Protein AF-A0A1C3MW77-F1 (afdb_monomer_lite)

Secondary structure (DSSP, 8-state):
-PPPHHHHHHH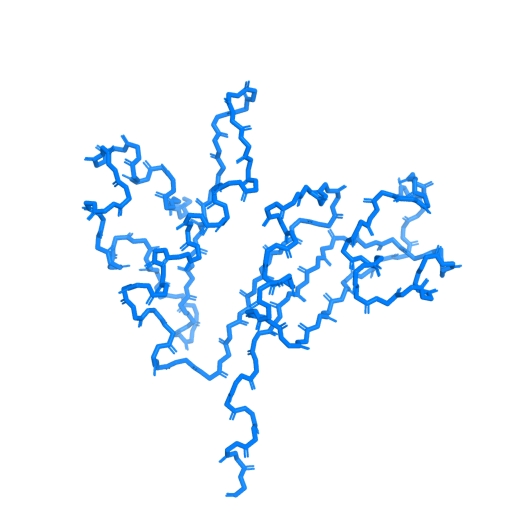HSSSTT--HHHH-EE-GGG-EE-----PPTTTS-HHHHHHHHHHHHHHTTTTTT-S-EEEEEESS---TTTTHHHHTTS-SEEEEEEE--TT----TTT-HHHHHH-GGGGGS--EEEEEEEEE-TTGGG--

Radius of gyration: 16.39 Å; chains: 1; bounding box: 39×47×39 Å

pLDDT: mean 70.06, std 17.91, range [33.53, 91.69]

InterPro domains:
  IPR000392 NifH/frxC family [PF00142] (2-106)
  IPR000392 NifH/frxC family [PS51026] (1-143)
  IPR000392 NifH/frxC family [PTHR42864] (2-105)
  IPR027417 P-loop containing nucleoside triphosphate hydrolase [G3DSA:3.40.50.300] (1-126)
  IPR027417 P-loop containing nucleoside triphosphate hydrolase [SSF52540] (2-107)
  IPR030655 NifH/chlL conserved site [PS00692] (72-85)
  IPR030655 NifH/chlL conserved site [PS00746] (35-47)

Structure (mmCIF, N/CA/C/O backbone):
data_AF-A0A1C3MW77-F1
#
_entry.id   AF-A0A1C3MW77-F1
#
loop_
_atom_site.group_PDB
_atom_site.id
_atom_site.type_symbol
_atom_site.label_atom_id
_atom_site.label_alt_id
_atom_site.label_comp_id
_atom_site.label_asym_id
_atom_site.label_entity_id
_atom_site.label_seq_id
_atom_site.pdbx_PDB_ins_code
_atom_site.Cartn_x
_atom_site.Cartn_y
_atom_site.Cartn_z
_atom_site.occupancy
_atom_site.B_iso_or_equiv
_atom_site.auth_seq_id
_atom_site.auth_comp_id
_atom_site.auth_asym_id
_atom_site.auth_atom_id
_atom_site.pdbx_PDB_model_num
ATOM 1 N N . ALA A 1 1 ? -10.673 10.914 -6.268 1.00 62.19 1 ALA A N 1
ATOM 2 C CA . ALA A 1 1 ? -9.475 10.102 -5.987 1.00 62.19 1 ALA A CA 1
ATOM 3 C C . ALA A 1 1 ? -9.823 9.187 -4.822 1.00 62.19 1 ALA A C 1
ATOM 5 O O . ALA A 1 1 ? -10.768 9.518 -4.117 1.00 62.19 1 ALA A O 1
ATOM 6 N N . GLN A 1 2 ? -9.165 8.039 -4.680 1.00 75.81 2 GLN A N 1
ATOM 7 C CA . GLN A 1 2 ? -9.317 7.217 -3.479 1.00 75.81 2 GLN A CA 1
ATOM 8 C C . GLN A 1 2 ? -8.596 7.912 -2.318 1.00 75.81 2 GLN A C 1
ATOM 10 O O . GLN A 1 2 ? -7.498 8.435 -2.515 1.00 75.81 2 GLN A O 1
ATOM 15 N N . ASP A 1 3 ? -9.227 7.954 -1.148 1.00 87.00 3 ASP A N 1
ATOM 16 C CA . ASP A 1 3 ? -8.594 8.467 0.064 1.00 87.00 3 ASP A CA 1
ATOM 17 C C . ASP A 1 3 ? -7.546 7.468 0.561 1.00 87.00 3 ASP A C 1
ATOM 19 O O . ASP A 1 3 ? -7.702 6.254 0.417 1.00 87.00 3 ASP A O 1
ATOM 23 N N . THR A 1 4 ? -6.449 7.987 1.106 1.00 89.25 4 THR A N 1
ATOM 24 C CA . THR A 1 4 ? -5.303 7.163 1.510 1.00 89.25 4 THR A CA 1
ATOM 25 C C . THR A 1 4 ? -5.336 6.859 3.001 1.00 89.25 4 THR A C 1
ATOM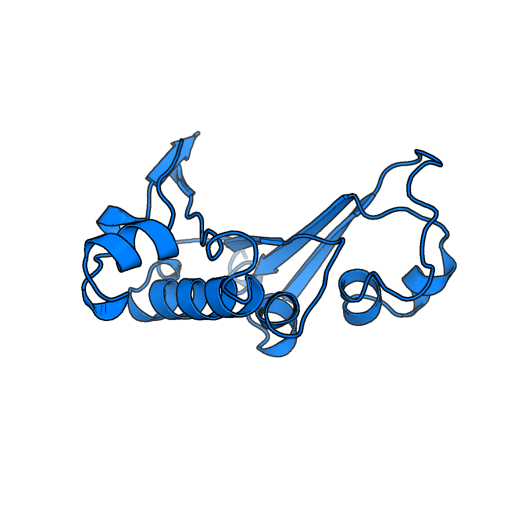 27 O O . THR A 1 4 ? -5.850 7.667 3.777 1.00 89.25 4 THR A O 1
ATOM 30 N N . VAL A 1 5 ? -4.736 5.742 3.416 1.00 88.62 5 VAL A N 1
ATOM 31 C CA . VAL A 1 5 ? -4.653 5.329 4.828 1.00 88.62 5 VAL A CA 1
ATOM 32 C C . VAL A 1 5 ? -4.077 6.451 5.691 1.00 88.62 5 VAL A C 1
ATOM 34 O O . VAL A 1 5 ? -4.665 6.822 6.700 1.00 88.62 5 VAL A O 1
ATOM 37 N N . LEU A 1 6 ? -2.960 7.054 5.275 1.00 88.44 6 LEU A N 1
ATOM 38 C CA . LEU A 1 6 ? -2.331 8.143 6.032 1.00 88.44 6 LEU A CA 1
ATOM 39 C C . LEU A 1 6 ? -3.167 9.422 6.062 1.00 88.44 6 LEU A C 1
ATOM 41 O O . LEU A 1 6 ? -3.101 10.159 7.043 1.00 88.44 6 LEU A O 1
ATOM 45 N N . HIS A 1 7 ? -3.927 9.704 5.002 1.00 88.25 7 HIS A N 1
ATOM 46 C CA . HIS A 1 7 ? -4.810 10.866 4.973 1.00 88.25 7 HIS A CA 1
ATOM 47 C C . HIS A 1 7 ? -5.971 10.690 5.952 1.00 88.25 7 HIS A C 1
ATOM 49 O O . HIS A 1 7 ? -6.177 11.544 6.809 1.00 88.25 7 HIS A O 1
ATOM 55 N N . LEU A 1 8 ? -6.653 9.547 5.885 1.00 88.56 8 LEU A N 1
ATOM 56 C CA . LEU A 1 8 ? -7.755 9.215 6.785 1.00 88.56 8 LEU A CA 1
ATOM 57 C C . LEU A 1 8 ? -7.278 9.133 8.239 1.00 88.56 8 LEU A C 1
ATOM 59 O O . LEU A 1 8 ? -7.937 9.654 9.132 1.00 88.56 8 LEU A O 1
ATOM 63 N N . ALA A 1 9 ? -6.085 8.587 8.482 1.00 87.38 9 ALA A N 1
ATOM 64 C CA . ALA A 1 9 ? -5.488 8.549 9.815 1.00 87.38 9 ALA A CA 1
ATOM 65 C C . ALA A 1 9 ? -5.176 9.950 10.359 1.00 87.38 9 ALA A C 1
ATOM 67 O O . ALA A 1 9 ? -5.280 10.187 11.560 1.00 87.38 9 ALA A O 1
ATOM 68 N N . ALA A 1 10 ? -4.790 10.893 9.496 1.00 86.50 10 ALA A N 1
ATOM 69 C CA . ALA A 1 10 ? -4.566 12.275 9.904 1.00 86.50 10 ALA A CA 1
ATOM 70 C C . ALA A 1 10 ? -5.878 12.992 10.271 1.00 86.50 10 ALA A C 1
ATOM 72 O O . ALA A 1 10 ? -5.868 13.846 11.157 1.00 86.50 10 ALA A O 1
ATOM 73 N N . GLU A 1 11 ? -6.994 12.642 9.625 1.00 86.62 11 GLU A N 1
ATOM 74 C CA . GLU A 1 11 ? -8.324 13.176 9.951 1.00 86.62 11 GLU A CA 1
ATOM 75 C C . GLU A 1 11 ? -8.923 12.537 11.212 1.00 86.62 11 GLU A C 1
ATOM 77 O O . GLU A 1 11 ? -9.494 13.246 12.043 1.00 86.62 11 GLU A O 1
ATOM 82 N N . ALA A 1 12 ? -8.762 11.221 11.379 1.00 83.12 12 ALA A N 1
ATOM 83 C CA . ALA A 1 12 ? -9.234 10.470 12.543 1.00 83.12 12 ALA A CA 1
ATOM 84 C C . ALA A 1 12 ? -8.375 10.712 13.799 1.00 83.12 12 ALA A C 1
ATOM 86 O O . ALA A 1 12 ? -8.874 10.648 14.920 1.00 83.12 12 ALA A O 1
ATOM 87 N N . GLY A 1 13 ? -7.096 11.053 13.616 1.00 84.00 13 GLY A N 1
ATOM 88 C CA . GLY A 1 13 ? -6.125 11.340 14.673 1.00 84.00 13 GLY A CA 1
ATOM 89 C C . GLY A 1 13 ? -5.055 10.258 14.824 1.00 84.00 13 GLY A C 1
ATOM 90 O O . GLY A 1 13 ? -3.907 10.579 15.148 1.00 84.00 13 GLY A O 1
ATOM 91 N N . SER A 1 14 ? -5.388 8.998 14.545 1.00 84.25 14 SER A N 1
ATOM 92 C CA . SER A 1 14 ? -4.431 7.896 14.478 1.00 84.25 14 SER A CA 1
ATOM 93 C C . SER A 1 14 ? -4.879 6.809 13.495 1.00 84.25 14 SER A C 1
ATOM 95 O O . SER A 1 14 ? -6.013 6.800 13.027 1.00 84.25 14 SER A O 1
ATOM 97 N N . VAL A 1 15 ? -3.965 5.889 13.169 1.00 83.25 15 VAL A N 1
ATOM 98 C CA . VAL A 1 15 ? -4.265 4.704 12.342 1.00 83.25 15 VAL A CA 1
ATOM 99 C C . VAL A 1 15 ? -5.046 3.650 13.137 1.00 83.25 15 VAL A C 1
ATOM 101 O O . VAL A 1 15 ? -5.766 2.860 12.544 1.00 83.25 15 VAL A O 1
ATOM 104 N N . GLU A 1 16 ? -4.933 3.653 14.469 1.00 82.81 16 GLU A N 1
ATOM 105 C CA . GLU A 1 16 ? -5.648 2.726 15.361 1.00 82.81 16 GLU A CA 1
ATOM 106 C C . GLU A 1 16 ? -7.148 3.053 15.457 1.00 82.81 16 GLU A C 1
ATOM 108 O O . GLU A 1 16 ? -7.936 2.203 15.855 1.00 82.81 16 GLU A O 1
ATOM 113 N N . ASP A 1 17 ? -7.536 4.277 15.085 1.00 87.56 17 ASP A N 1
AT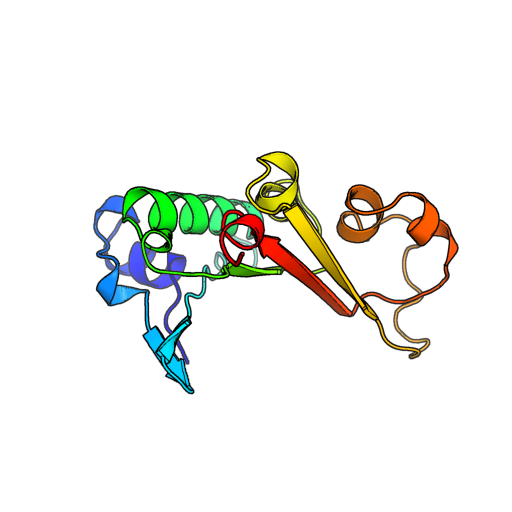OM 114 C CA . ASP A 1 17 ? -8.927 4.743 15.079 1.00 87.56 17 ASP A CA 1
ATOM 115 C C . ASP A 1 17 ? -9.639 4.495 13.734 1.00 87.56 17 ASP A C 1
ATOM 117 O O . ASP A 1 17 ? -10.790 4.903 13.568 1.00 87.56 17 ASP A O 1
ATOM 121 N N . LEU A 1 18 ? -8.956 3.886 12.757 1.00 89.19 18 LEU A N 1
ATOM 122 C CA . LEU A 1 18 ? -9.520 3.565 11.445 1.00 89.19 18 LEU A CA 1
ATOM 123 C C . LEU A 1 18 ? -10.096 2.153 11.415 1.00 89.19 18 LEU A C 1
ATOM 125 O O . LEU A 1 18 ? -9.506 1.224 11.961 1.00 89.19 18 LEU A O 1
ATOM 129 N N . GLU A 1 19 ? -11.181 1.976 10.668 1.00 89.19 19 GLU A N 1
ATOM 130 C CA . GLU A 1 19 ? -11.721 0.658 10.346 1.00 89.19 19 GLU A CA 1
ATOM 131 C C . GLU A 1 19 ? -11.319 0.249 8.922 1.00 89.19 19 GLU A C 1
ATOM 133 O O . GLU A 1 19 ? -11.096 1.082 8.034 1.00 89.19 19 GLU A O 1
ATOM 138 N N . LEU A 1 20 ? -11.247 -1.060 8.658 1.00 87.88 20 LEU A N 1
ATOM 139 C CA . LEU A 1 20 ? -10.858 -1.574 7.336 1.00 87.88 20 LEU A CA 1
ATOM 140 C C . LEU A 1 20 ? -11.769 -1.038 6.214 1.00 87.88 20 LEU A C 1
ATOM 142 O O . LEU A 1 20 ? -11.323 -0.773 5.098 1.00 87.88 20 LEU A O 1
ATOM 146 N N . GLU A 1 21 ? -13.046 -0.846 6.528 1.00 88.88 21 GLU A N 1
ATOM 147 C CA . GLU A 1 21 ? -14.101 -0.364 5.631 1.00 88.88 21 GLU A CA 1
ATOM 148 C C . GLU A 1 21 ? -13.864 1.079 5.144 1.00 88.88 21 GLU A C 1
ATOM 150 O O . GLU A 1 21 ? -14.296 1.459 4.045 1.00 88.88 21 GLU A O 1
ATOM 155 N N . ASP A 1 22 ? -13.139 1.878 5.930 1.00 88.75 22 ASP A N 1
ATOM 156 C CA . ASP A 1 22 ? -12.844 3.273 5.608 1.00 88.75 22 ASP A CA 1
ATOM 157 C C . ASP A 1 22 ? -11.839 3.361 4.458 1.00 88.75 22 ASP A C 1
ATOM 159 O O . ASP A 1 22 ? -12.028 4.127 3.501 1.00 88.75 22 ASP A O 1
ATOM 163 N N . VAL A 1 23 ? -10.812 2.508 4.505 1.00 90.25 23 VAL A N 1
ATOM 164 C CA . VAL A 1 23 ? -9.667 2.536 3.584 1.00 90.25 23 VAL A CA 1
ATOM 165 C C . VAL A 1 23 ? -9.831 1.597 2.390 1.00 90.25 23 VAL A C 1
ATOM 167 O O . VAL A 1 23 ? -9.326 1.883 1.300 1.00 90.25 23 VAL A O 1
ATOM 170 N N . LEU A 1 24 ? -10.540 0.481 2.571 1.00 90.69 24 LEU A N 1
ATOM 171 C CA . LEU A 1 24 ? -10.661 -0.569 1.570 1.00 90.69 24 LEU A CA 1
ATOM 172 C C . LEU A 1 24 ? -11.809 -0.268 0.616 1.00 90.69 24 LEU A C 1
ATOM 174 O O . LEU A 1 24 ? -12.970 -0.135 1.008 1.00 90.69 24 LEU A O 1
ATOM 178 N N . LYS A 1 25 ? -11.493 -0.182 -0.676 1.00 90.81 25 LYS A N 1
ATOM 179 C CA . LYS A 1 25 ? -12.488 0.006 -1.735 1.00 90.81 25 LYS A CA 1
ATOM 180 C C . LYS A 1 25 ? -12.540 -1.220 -2.627 1.00 90.81 25 LYS A C 1
ATOM 182 O O . LYS A 1 25 ? -11.516 -1.768 -3.016 1.00 90.81 25 LYS A O 1
ATOM 187 N N . ILE A 1 26 ? -13.753 -1.638 -2.973 1.00 90.75 26 ILE A N 1
ATOM 188 C CA . ILE A 1 26 ? -13.970 -2.742 -3.906 1.00 90.75 26 ILE A CA 1
ATOM 189 C C . ILE A 1 26 ? -14.099 -2.160 -5.313 1.00 90.75 26 ILE A C 1
ATOM 191 O O . ILE A 1 26 ? -15.039 -1.425 -5.618 1.00 90.75 26 ILE A O 1
ATOM 195 N N . GLY A 1 27 ? -13.127 -2.478 -6.157 1.00 89.44 27 GLY A N 1
ATOM 196 C CA . GLY A 1 27 ? -13.042 -2.059 -7.544 1.00 89.44 27 GLY A CA 1
ATOM 197 C C . GLY A 1 27 ? -13.612 -3.084 -8.525 1.00 89.44 27 GLY A C 1
ATOM 198 O O . GLY A 1 27 ? -14.545 -3.846 -8.251 1.00 89.44 27 GLY A O 1
ATOM 199 N N . TYR A 1 28 ? -13.045 -3.085 -9.730 1.00 88.31 28 TYR A N 1
ATOM 200 C CA . TYR A 1 28 ? -13.469 -3.963 -10.815 1.00 88.31 28 TYR A CA 1
ATOM 201 C C . TYR A 1 28 ? -13.375 -5.440 -10.416 1.00 88.31 28 TYR A C 1
ATOM 203 O O . TYR A 1 28 ? -12.390 -5.862 -9.824 1.00 88.31 28 TYR A O 1
ATOM 211 N N . LYS A 1 29 ? -14.396 -6.236 -10.766 1.00 89.81 29 LYS A N 1
ATOM 212 C CA . LYS A 1 29 ? -14.455 -7.684 -10.479 1.00 89.81 29 LYS A CA 1
ATOM 213 C C . LYS A 1 29 ? -14.246 -8.064 -9.004 1.00 89.81 29 LYS A C 1
ATOM 215 O O . LYS A 1 29 ? -13.885 -9.200 -8.726 1.00 89.81 29 LYS A O 1
ATOM 220 N N . GLY A 1 30 ? -14.510 -7.154 -8.068 1.00 85.81 30 GLY A N 1
ATOM 221 C CA . GLY A 1 30 ? -14.340 -7.446 -6.646 1.00 85.81 30 GLY A CA 1
ATOM 222 C C . GLY A 1 30 ? -12.905 -7.291 -6.139 1.00 85.81 30 GLY A C 1
ATOM 223 O O . GLY A 1 30 ? -12.631 -7.704 -5.019 1.00 85.81 30 GLY A O 1
ATOM 224 N N . ILE A 1 31 ? -11.995 -6.702 -6.927 1.00 88.00 31 ILE A N 1
ATOM 225 C CA . ILE A 1 31 ? -10.621 -6.428 -6.484 1.00 88.00 31 ILE A CA 1
ATOM 226 C C . ILE A 1 31 ? -10.663 -5.442 -5.317 1.00 88.00 31 ILE A C 1
ATOM 228 O O . ILE A 1 31 ? -11.267 -4.376 -5.428 1.00 88.00 31 ILE A O 1
ATOM 232 N N . LYS A 1 32 ? -10.018 -5.797 -4.208 1.00 90.19 32 LYS A N 1
ATOM 233 C CA . LYS A 1 32 ? -9.875 -4.931 -3.038 1.00 90.19 32 LYS A CA 1
ATOM 234 C C . LYS A 1 32 ? -8.664 -4.021 -3.247 1.00 90.19 32 LYS A C 1
ATOM 236 O O . LYS A 1 32 ? -7.556 -4.513 -3.430 1.00 90.19 32 LYS A O 1
ATOM 241 N N . CYS A 1 33 ? -8.885 -2.712 -3.250 1.00 91.44 33 CYS A N 1
ATOM 242 C CA . CYS A 1 33 ? -7.858 -1.695 -3.459 1.00 91.44 33 CYS A CA 1
ATOM 243 C C . CYS A 1 33 ? -7.681 -0.862 -2.189 1.00 91.44 33 CYS A C 1
ATOM 245 O O . CYS A 1 33 ? -8.663 -0.369 -1.623 1.00 91.44 33 CYS A O 1
ATOM 247 N N . VAL A 1 34 ? -6.431 -0.651 -1.785 1.00 91.69 34 VAL A N 1
ATOM 248 C CA . VAL A 1 34 ? -6.039 0.226 -0.676 1.00 91.69 34 VAL A CA 1
ATOM 249 C C . VAL A 1 34 ? -4.852 1.067 -1.128 1.00 91.69 34 VAL A C 1
ATOM 251 O O . VAL A 1 34 ? -3.958 0.562 -1.798 1.00 91.69 34 VAL A O 1
ATOM 254 N N . GLU A 1 35 ? -4.839 2.336 -0.731 1.00 91.25 35 GLU A N 1
ATOM 255 C CA . GLU A 1 35 ? -3.756 3.274 -1.018 1.00 91.25 35 GLU A CA 1
ATOM 256 C C . GLU A 1 35 ? -3.088 3.692 0.295 1.00 91.25 35 GLU A C 1
ATOM 258 O O . GLU A 1 35 ? -3.741 4.306 1.142 1.00 91.25 35 GLU A O 1
ATOM 263 N N . SER A 1 36 ? -1.793 3.406 0.490 1.00 88.62 36 SER A N 1
ATOM 264 C CA . SER A 1 36 ? -1.092 3.814 1.726 1.00 88.62 36 SER A CA 1
ATOM 265 C C . SER A 1 36 ? -1.059 5.336 1.874 1.00 88.62 36 SER A C 1
ATOM 267 O O . SER A 1 36 ? -1.191 5.885 2.970 1.00 88.62 36 SER A O 1
ATOM 269 N N . GLY A 1 37 ? -0.872 6.020 0.742 1.00 86.62 37 GLY A N 1
ATOM 270 C CA . GLY A 1 37 ? -0.532 7.432 0.688 1.00 86.62 37 GLY A CA 1
ATOM 271 C C . GLY A 1 37 ? 0.900 7.705 1.132 1.00 86.62 37 GLY A C 1
ATOM 272 O O . GLY A 1 37 ? 1.692 6.800 1.412 1.00 86.62 37 GLY A O 1
ATOM 273 N N . GLY A 1 38 ? 1.223 8.991 1.213 1.00 83.25 38 GLY A N 1
ATOM 274 C CA . GLY A 1 38 ? 2.499 9.485 1.706 1.00 83.25 38 GLY A CA 1
ATOM 275 C C . GLY A 1 38 ? 2.305 10.731 2.568 1.00 83.25 38 GLY A C 1
ATOM 276 O O . GLY A 1 38 ? 1.255 11.371 2.505 1.00 83.25 38 GLY A O 1
ATOM 277 N N . PRO A 1 39 ? 3.304 11.084 3.388 1.00 79.75 39 PRO A N 1
ATOM 278 C CA . PRO A 1 39 ? 3.280 12.329 4.142 1.00 79.75 39 PRO A CA 1
ATOM 279 C C . PRO A 1 39 ? 3.304 13.534 3.197 1.00 79.75 39 PRO A C 1
ATOM 281 O O . PRO A 1 39 ? 3.722 13.420 2.042 1.00 79.75 39 PRO A O 1
ATOM 284 N N . GLU A 1 40 ? 2.926 14.706 3.712 1.00 81.00 40 GLU A N 1
ATOM 285 C CA . GLU A 1 40 ? 3.065 15.948 2.954 1.00 81.00 40 GLU A CA 1
ATOM 286 C C . GLU A 1 40 ? 4.502 16.119 2.419 1.00 81.00 40 GLU A C 1
ATOM 288 O O . GLU A 1 40 ? 5.474 15.811 3.131 1.00 81.00 40 GLU A O 1
ATOM 293 N N . PRO A 1 41 ? 4.662 16.615 1.176 1.00 79.81 41 PRO A N 1
ATOM 294 C CA . PRO A 1 41 ? 5.972 16.818 0.576 1.00 79.81 41 PRO A CA 1
ATOM 295 C C . PRO A 1 41 ? 6.905 17.625 1.488 1.00 79.81 41 PRO A C 1
ATOM 297 O O . PRO A 1 41 ? 6.620 18.764 1.850 1.00 79.81 41 PRO A O 1
ATOM 300 N N . GLY A 1 42 ? 8.044 17.028 1.849 1.00 79.56 42 GLY A N 1
ATOM 301 C CA . GLY A 1 42 ? 9.060 17.655 2.701 1.00 79.56 42 GLY A CA 1
ATOM 302 C C . GLY A 1 42 ? 8.867 17.483 4.213 1.00 79.56 42 GLY A C 1
ATOM 303 O O . GLY A 1 42 ? 9.709 17.969 4.967 1.00 79.56 42 GLY A O 1
ATOM 304 N N . VAL A 1 43 ? 7.819 16.784 4.670 1.00 81.06 43 VAL A N 1
ATOM 305 C CA . VAL A 1 43 ? 7.495 16.646 6.106 1.00 81.06 43 VAL A CA 1
ATOM 306 C C . VAL A 1 43 ? 7.829 15.262 6.674 1.00 81.06 43 VAL A C 1
ATOM 308 O O . VAL A 1 43 ? 8.181 15.149 7.848 1.00 81.06 43 VAL A O 1
ATOM 311 N N . GLY A 1 44 ? 7.763 14.196 5.870 1.00 79.31 44 GLY A N 1
ATOM 312 C CA . GLY A 1 44 ? 7.928 12.828 6.374 1.00 79.31 44 GLY A CA 1
ATOM 313 C C . GLY A 1 44 ? 8.619 11.854 5.421 1.00 79.31 44 GLY A C 1
ATOM 314 O O . GLY A 1 44 ? 9.117 12.219 4.361 1.00 79.31 44 GLY A O 1
ATOM 315 N N . CYS A 1 45 ? 8.635 10.579 5.823 1.00 79.25 45 CYS A N 1
ATOM 316 C CA . CYS A 1 45 ? 9.171 9.470 5.036 1.00 79.25 45 CYS A CA 1
ATOM 317 C C . CYS A 1 45 ? 8.032 8.616 4.467 1.00 79.25 45 CYS A C 1
ATOM 319 O O . CYS A 1 45 ? 7.334 7.947 5.231 1.00 79.25 45 CYS A O 1
ATOM 321 N N . ALA A 1 46 ? 7.890 8.590 3.139 1.00 77.75 46 ALA A N 1
ATOM 322 C CA . ALA A 1 46 ? 6.901 7.755 2.451 1.00 77.75 46 ALA A CA 1
ATOM 323 C C . ALA A 1 46 ? 7.032 6.269 2.827 1.00 77.75 46 ALA A C 1
ATOM 325 O O . ALA A 1 46 ? 6.03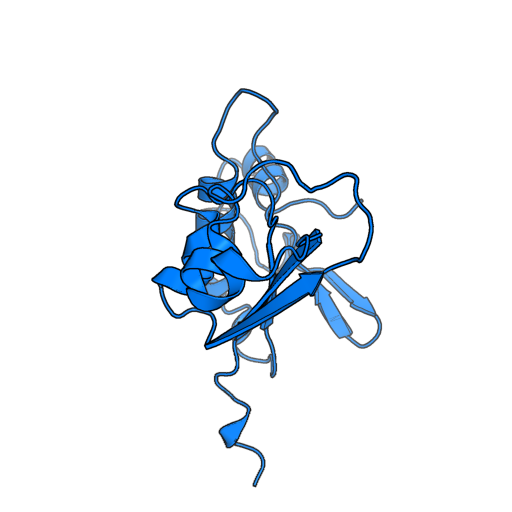6 5.616 3.118 1.00 77.75 46 ALA A O 1
ATOM 326 N N . GLY A 1 47 ? 8.265 5.770 2.970 1.00 76.38 47 GLY A N 1
ATOM 327 C CA . GLY A 1 47 ? 8.512 4.388 3.380 1.00 76.38 47 GLY A CA 1
ATOM 328 C C . GLY A 1 47 ? 7.963 4.036 4.768 1.00 76.38 47 GLY A C 1
ATOM 329 O O . GLY A 1 47 ? 7.564 2.899 4.983 1.00 76.38 47 GLY A O 1
ATOM 330 N N . ARG A 1 48 ? 7.888 4.987 5.713 1.00 80.62 48 ARG A N 1
ATOM 331 C CA . ARG A 1 48 ? 7.249 4.726 7.018 1.00 80.62 48 ARG A CA 1
ATOM 332 C C . ARG A 1 48 ? 5.733 4.595 6.873 1.00 80.62 48 ARG A C 1
ATOM 334 O O . ARG A 1 48 ? 5.136 3.780 7.559 1.00 80.62 48 ARG A O 1
ATOM 341 N N . GLY A 1 49 ? 5.147 5.362 5.958 1.00 83.88 49 GLY A N 1
ATOM 342 C CA . GLY A 1 49 ? 3.733 5.281 5.615 1.00 83.88 49 GLY A CA 1
ATOM 343 C C . GLY A 1 49 ? 3.326 3.924 5.042 1.00 83.88 49 GLY A C 1
ATOM 344 O O . GLY A 1 49 ? 2.304 3.372 5.446 1.00 83.88 49 GLY A O 1
ATOM 345 N N . VAL A 1 50 ? 4.171 3.356 4.176 1.00 84.69 50 VAL A N 1
ATOM 346 C CA . VAL A 1 50 ? 3.985 2.003 3.627 1.00 84.69 50 VAL A CA 1
ATOM 347 C C . VAL A 1 50 ? 3.985 0.956 4.741 1.00 84.69 50 VAL A C 1
ATOM 349 O O . VAL A 1 50 ? 3.029 0.197 4.845 1.00 84.69 50 VAL A O 1
ATOM 352 N N . ILE A 1 51 ? 4.995 0.963 5.623 1.00 85.50 51 ILE A N 1
ATOM 353 C CA . ILE A 1 51 ? 5.073 0.017 6.753 1.00 85.50 51 ILE A CA 1
ATOM 354 C C . ILE A 1 51 ? 3.818 0.105 7.625 1.00 85.50 51 ILE A C 1
ATOM 356 O O . ILE A 1 51 ? 3.197 -0.911 7.923 1.00 85.50 51 ILE A O 1
ATOM 360 N N . THR A 1 52 ? 3.436 1.321 8.026 1.00 86.88 52 THR A N 1
ATOM 361 C CA . THR A 1 52 ? 2.265 1.534 8.880 1.00 86.88 52 THR A CA 1
ATOM 362 C C . THR A 1 52 ? 0.986 1.015 8.224 1.00 86.88 52 THR A C 1
ATOM 364 O O . THR A 1 52 ? 0.179 0.381 8.893 1.00 86.88 52 THR A O 1
ATOM 367 N N . SER A 1 53 ? 0.816 1.245 6.921 1.00 88.75 53 SER A N 1
ATOM 368 C CA . SER A 1 53 ? -0.379 0.803 6.194 1.00 88.75 53 SER A CA 1
ATOM 369 C C . SER A 1 53 ? -0.438 -0.716 6.062 1.00 88.75 53 SER A C 1
ATOM 371 O O . SER A 1 53 ? -1.496 -1.299 6.260 1.00 88.75 53 SER A O 1
ATOM 373 N N . ILE A 1 54 ? 0.693 -1.370 5.779 1.00 87.69 54 ILE A N 1
ATOM 374 C CA . ILE A 1 54 ? 0.758 -2.835 5.683 1.00 87.69 54 ILE A CA 1
ATOM 375 C C . ILE A 1 54 ? 0.428 -3.474 7.035 1.00 87.69 54 ILE A C 1
ATOM 377 O O . ILE A 1 54 ? -0.370 -4.402 7.080 1.00 87.69 54 ILE A O 1
ATOM 381 N N . ASN A 1 55 ? 1.000 -2.968 8.131 1.00 86.94 55 ASN A N 1
ATOM 382 C CA . ASN A 1 55 ? 0.723 -3.510 9.463 1.00 86.94 55 ASN A CA 1
ATOM 383 C C . ASN A 1 55 ? -0.748 -3.325 9.857 1.00 86.94 55 ASN A C 1
ATOM 385 O O . ASN A 1 55 ? -1.362 -4.261 10.352 1.00 86.94 55 ASN A O 1
ATOM 389 N N . PHE A 1 56 ? -1.333 -2.160 9.566 1.00 90.12 56 PHE A N 1
ATOM 390 C CA . PHE A 1 56 ? -2.762 -1.923 9.775 1.00 90.12 56 PHE A CA 1
ATOM 391 C C . PHE A 1 56 ? -3.634 -2.930 9.011 1.00 90.12 56 PHE A C 1
ATOM 393 O O . PHE A 1 56 ? -4.581 -3.475 9.574 1.00 90.12 56 PHE A O 1
ATOM 400 N N . LEU A 1 57 ? -3.320 -3.195 7.739 1.00 89.81 57 LEU A N 1
ATOM 401 C CA . LEU A 1 57 ? -4.077 -4.144 6.920 1.00 89.81 57 LEU A CA 1
ATOM 402 C C . LEU A 1 57 ? -3.986 -5.576 7.457 1.00 89.81 57 LEU A C 1
ATOM 404 O O . LEU A 1 57 ? -4.990 -6.286 7.458 1.00 89.81 57 LEU A O 1
ATOM 408 N N . GLU A 1 58 ? -2.819 -5.985 7.952 1.00 86.38 58 GLU A N 1
ATOM 409 C CA . GLU A 1 58 ? -2.642 -7.295 8.592 1.00 86.38 58 GLU A CA 1
ATOM 410 C C . GLU A 1 58 ? -3.430 -7.422 9.886 1.00 86.38 58 GLU A C 1
ATOM 412 O O . GLU A 1 58 ? -4.161 -8.390 10.073 1.00 86.38 58 GLU A O 1
ATOM 417 N N . GLU A 1 59 ? -3.299 -6.440 10.775 1.00 87.88 59 GLU A N 1
ATOM 418 C CA . GLU A 1 59 ? -3.947 -6.460 12.087 1.00 87.88 59 GLU A CA 1
ATOM 419 C C . GLU A 1 59 ? -5.478 -6.453 11.975 1.00 87.88 59 GLU A C 1
ATOM 421 O O . GLU A 1 59 ? -6.158 -7.018 12.830 1.00 87.88 59 GLU 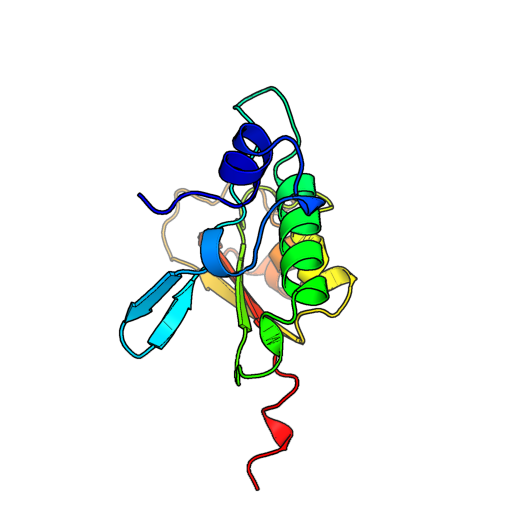A O 1
ATOM 426 N N . ASN A 1 60 ? -6.013 -5.882 10.892 1.00 87.94 60 ASN A N 1
ATOM 427 C CA . ASN A 1 60 ? -7.446 -5.827 10.602 1.00 87.94 60 ASN A CA 1
ATOM 428 C C . ASN A 1 60 ? -7.945 -6.952 9.673 1.00 87.94 60 ASN A C 1
ATOM 430 O O . ASN A 1 60 ? -9.087 -6.899 9.215 1.00 87.94 60 ASN A O 1
ATOM 434 N N . GLY A 1 61 ? -7.124 -7.968 9.379 1.00 87.19 61 GLY A N 1
ATOM 435 C CA . GLY A 1 61 ? -7.555 -9.160 8.634 1.00 87.19 61 GLY A CA 1
ATOM 436 C C . GLY A 1 61 ? -7.871 -8.908 7.156 1.00 87.19 61 GLY A C 1
ATOM 437 O O . GLY A 1 61 ? -8.689 -9.608 6.560 1.00 87.19 61 GLY A O 1
ATOM 438 N N . ALA A 1 62 ? -7.232 -7.915 6.528 1.00 87.12 62 ALA A N 1
ATOM 439 C CA . ALA A 1 62 ? -7.463 -7.590 5.118 1.00 87.12 62 ALA A CA 1
ATOM 440 C C . ALA A 1 62 ? -7.078 -8.729 4.152 1.00 87.12 62 ALA A C 1
ATOM 442 O O . ALA A 1 62 ? -7.512 -8.720 2.997 1.00 87.12 62 ALA A O 1
ATOM 443 N N . TYR A 1 63 ? -6.256 -9.678 4.614 1.00 85.06 63 TYR A N 1
ATOM 444 C CA . TYR A 1 63 ? -5.669 -10.748 3.807 1.00 85.06 63 TYR A CA 1
ATOM 445 C C . TYR A 1 63 ? -6.326 -12.128 4.003 1.00 85.06 63 TYR A C 1
ATOM 447 O O . TYR A 1 63 ? -5.919 -13.088 3.357 1.00 85.06 63 TYR A O 1
ATOM 455 N N . ASP A 1 64 ? -7.355 -12.255 4.845 1.00 84.12 64 ASP A N 1
ATOM 456 C CA . ASP A 1 64 ? -7.909 -13.569 5.220 1.00 84.12 64 ASP A CA 1
ATOM 457 C C . ASP A 1 64 ? -8.700 -14.275 4.097 1.00 84.12 64 ASP A C 1
ATOM 459 O O . ASP A 1 64 ? -8.852 -15.498 4.115 1.00 84.12 64 ASP A O 1
ATOM 463 N N . ASP A 1 65 ? -9.233 -13.534 3.122 1.00 84.00 65 ASP A N 1
ATOM 464 C CA . ASP A 1 65 ? -10.104 -14.049 2.052 1.00 84.00 65 ASP A CA 1
ATOM 465 C C . ASP A 1 65 ? -9.584 -13.748 0.636 1.00 84.00 65 ASP A C 1
ATOM 467 O O . ASP A 1 65 ? -10.361 -13.732 -0.325 1.00 84.00 65 ASP A O 1
ATOM 471 N N . VAL A 1 66 ? -8.284 -13.481 0.499 1.00 82.50 66 VAL A N 1
ATOM 472 C CA . VAL A 1 66 ? -7.660 -13.139 -0.784 1.00 82.50 66 VAL A CA 1
ATOM 473 C C . VAL A 1 66 ? -6.714 -14.240 -1.249 1.00 82.50 66 VAL A C 1
ATOM 475 O O . VAL A 1 66 ? -5.914 -14.775 -0.489 1.00 82.50 66 VAL A O 1
ATOM 478 N N . ASP A 1 67 ? -6.793 -14.570 -2.537 1.00 82.75 67 ASP A N 1
ATOM 479 C CA . ASP A 1 67 ? -5.890 -15.546 -3.158 1.00 82.75 67 ASP A CA 1
ATOM 480 C C . ASP A 1 67 ? -4.525 -14.932 -3.509 1.00 82.75 67 ASP A C 1
ATOM 482 O O . ASP A 1 67 ? -3.532 -15.646 -3.648 1.00 82.75 67 ASP A O 1
ATOM 486 N N . TYR A 1 68 ? -4.491 -13.611 -3.711 1.00 81.94 68 TYR A N 1
ATOM 487 C CA . TYR A 1 68 ? -3.325 -12.876 -4.186 1.00 81.94 68 TYR A CA 1
ATOM 488 C C . TYR A 1 68 ? -3.320 -11.449 -3.644 1.00 81.94 68 TYR A C 1
ATOM 490 O O . TYR A 1 68 ? -4.326 -10.738 -3.744 1.00 81.94 68 TYR A O 1
ATOM 498 N N . VAL A 1 69 ? -2.163 -11.014 -3.145 1.00 83.50 69 VAL A N 1
ATOM 499 C CA . VAL A 1 69 ? -1.915 -9.629 -2.734 1.00 83.50 69 VAL A CA 1
ATOM 500 C C . VAL A 1 69 ? -0.832 -9.045 -3.628 1.00 83.50 69 VAL A C 1
ATOM 502 O O . VAL A 1 69 ? 0.251 -9.613 -3.768 1.00 83.50 69 VAL A O 1
ATOM 505 N N . SER A 1 70 ? -1.137 -7.900 -4.237 1.00 83.44 70 SER A N 1
ATOM 506 C CA . SER A 1 70 ? -0.205 -7.157 -5.079 1.00 83.44 70 SER A CA 1
ATOM 507 C C . SER A 1 70 ? 0.153 -5.841 -4.415 1.00 83.44 70 SER A C 1
ATOM 509 O O . SER A 1 70 ? -0.726 -5.018 -4.166 1.00 83.44 70 SER A O 1
ATOM 511 N N . TYR A 1 71 ? 1.440 -5.615 -4.201 1.00 83.00 71 TYR A N 1
ATOM 512 C CA . TYR A 1 71 ? 1.988 -4.341 -3.770 1.00 83.00 71 TYR A CA 1
ATOM 513 C C . TYR A 1 71 ? 2.576 -3.627 -4.986 1.00 83.00 71 TYR A C 1
ATOM 515 O O . TYR A 1 71 ? 3.503 -4.133 -5.623 1.00 83.00 71 TYR A O 1
ATOM 523 N N . ASP A 1 72 ? 2.020 -2.465 -5.312 1.00 83.50 72 ASP A N 1
ATOM 524 C CA . ASP A 1 72 ? 2.567 -1.560 -6.319 1.00 83.50 72 ASP A CA 1
ATOM 525 C C . ASP A 1 72 ? 3.557 -0.610 -5.634 1.00 83.50 72 ASP A C 1
ATOM 527 O O . ASP A 1 72 ? 3.169 0.223 -4.809 1.00 83.50 72 ASP A O 1
ATOM 531 N N . VAL A 1 73 ? 4.855 -0.816 -5.866 1.00 74.00 73 VAL A N 1
ATOM 532 C CA . VAL A 1 73 ? 5.927 -0.129 -5.139 1.00 74.00 73 VAL A CA 1
ATOM 533 C C . VAL A 1 73 ? 6.796 0.668 -6.105 1.00 74.00 73 VAL A C 1
ATOM 535 O O . VAL A 1 73 ? 7.369 0.123 -7.050 1.00 74.00 73 VAL A O 1
ATOM 538 N N . LEU A 1 74 ? 6.976 1.953 -5.784 1.00 71.12 74 LEU A N 1
ATOM 539 C CA . LEU A 1 74 ? 7.857 2.871 -6.509 1.00 71.12 74 LEU A CA 1
ATOM 540 C C . LEU A 1 74 ? 9.280 2.304 -6.636 1.00 71.12 74 LEU A C 1
ATOM 542 O O . LEU A 1 74 ? 9.966 2.064 -5.636 1.00 71.12 74 LEU A O 1
ATOM 546 N N . GLY A 1 75 ? 9.739 2.140 -7.878 1.00 63.75 75 GLY A N 1
ATOM 547 C CA . GLY A 1 75 ? 11.069 1.613 -8.203 1.00 63.75 75 GLY A CA 1
ATOM 548 C C . GLY A 1 75 ? 12.208 2.634 -8.092 1.00 63.75 75 GLY A C 1
ATOM 549 O O . GLY A 1 75 ? 13.366 2.237 -7.934 1.00 63.75 75 GLY A O 1
ATOM 550 N N . ASP A 1 76 ? 11.891 3.931 -8.141 1.00 64.00 76 ASP A N 1
ATOM 551 C CA . ASP A 1 76 ? 12.867 5.027 -8.259 1.00 64.00 76 ASP A CA 1
ATOM 552 C C . ASP A 1 76 ? 13.632 5.324 -6.966 1.00 64.00 76 ASP A C 1
ATOM 554 O O . ASP A 1 76 ? 14.820 5.638 -6.988 1.00 64.00 76 ASP A O 1
ATOM 558 N N . VAL A 1 77 ? 12.956 5.247 -5.817 1.00 57.19 77 VAL A N 1
ATOM 559 C CA . VAL A 1 77 ? 13.529 5.613 -4.515 1.00 57.19 77 VAL A CA 1
ATOM 560 C C . VAL A 1 77 ? 13.222 4.521 -3.510 1.00 57.19 77 VAL A C 1
ATOM 562 O O . VAL A 1 77 ? 12.188 4.519 -2.847 1.00 57.19 77 VAL A O 1
ATOM 565 N N . VAL A 1 78 ? 14.161 3.596 -3.343 1.00 57.28 78 VAL A N 1
ATOM 566 C CA . VAL A 1 78 ? 13.968 2.446 -2.456 1.00 57.28 78 VAL A CA 1
ATOM 567 C C . VAL A 1 78 ? 14.649 2.710 -1.115 1.00 57.28 78 VAL A C 1
ATOM 569 O O . VAL A 1 78 ? 15.757 2.254 -0.831 1.00 57.28 78 VAL A O 1
ATOM 572 N N . CYS A 1 79 ? 13.992 3.496 -0.262 1.00 66.75 79 CYS A N 1
ATOM 573 C CA . CYS A 1 79 ? 14.402 3.618 1.136 1.00 66.75 79 CYS A CA 1
ATOM 574 C C . CYS A 1 79 ? 14.005 2.355 1.928 1.00 66.75 79 CYS A C 1
ATOM 576 O O . CYS A 1 79 ? 13.233 1.519 1.458 1.00 66.75 79 CYS A O 1
ATOM 578 N N . GLY A 1 80 ? 14.510 2.204 3.158 1.00 64.56 80 GLY A N 1
ATOM 579 C CA . GLY A 1 80 ? 14.314 0.985 3.956 1.00 64.56 80 GLY A CA 1
ATOM 580 C C . GLY A 1 80 ? 12.854 0.553 4.167 1.00 64.56 80 GLY A C 1
ATOM 581 O O . GLY A 1 80 ? 12.633 -0.629 4.408 1.00 64.56 80 GLY A O 1
ATOM 582 N N . GLY A 1 81 ? 11.887 1.473 4.048 1.00 66.06 81 GLY A N 1
ATOM 583 C CA . GLY A 1 81 ? 10.460 1.161 4.153 1.00 66.06 81 GLY A CA 1
ATOM 584 C C . GLY A 1 81 ? 9.826 0.599 2.880 1.00 66.06 81 GLY A C 1
ATOM 585 O O . GLY A 1 81 ? 8.956 -0.252 2.980 1.00 66.06 81 GLY A O 1
ATOM 586 N N . PHE A 1 82 ? 10.305 0.973 1.691 1.00 62.12 82 PHE A N 1
ATOM 587 C CA . PHE A 1 82 ? 9.818 0.388 0.431 1.00 62.12 82 PHE A CA 1
ATOM 588 C C . PHE A 1 82 ? 10.332 -1.037 0.211 1.00 62.12 82 PHE A C 1
ATOM 590 O O . PHE A 1 82 ? 9.683 -1.844 -0.440 1.00 62.12 82 PHE A O 1
ATOM 597 N N . ALA A 1 83 ? 11.477 -1.372 0.809 1.00 66.12 83 ALA A N 1
ATOM 598 C CA . ALA A 1 83 ? 11.990 -2.736 0.827 1.00 66.12 83 ALA A CA 1
ATOM 599 C C . ALA A 1 83 ? 11.311 -3.624 1.885 1.00 66.12 83 ALA A C 1
ATOM 601 O O . ALA A 1 83 ? 11.667 -4.794 1.985 1.00 66.12 83 ALA A O 1
ATOM 602 N N . MET A 1 84 ? 10.389 -3.104 2.704 1.00 73.44 84 MET A N 1
ATOM 603 C CA . MET A 1 84 ? 9.779 -3.868 3.796 1.00 73.44 84 MET A CA 1
ATOM 604 C C . MET A 1 84 ? 9.006 -5.110 3.319 1.00 73.44 84 MET A C 1
ATOM 606 O O . MET A 1 84 ? 9.279 -6.169 3.885 1.00 73.44 84 MET A O 1
ATOM 610 N N . PRO A 1 85 ? 8.186 -5.062 2.244 1.00 66.25 85 PRO A N 1
ATOM 611 C CA . PRO A 1 85 ? 7.531 -6.264 1.722 1.00 66.25 85 PRO A CA 1
ATOM 612 C C . PRO A 1 85 ? 8.519 -7.397 1.404 1.00 66.25 85 PRO A C 1
ATOM 614 O O . PRO A 1 85 ? 8.272 -8.557 1.712 1.00 66.25 85 PRO A O 1
ATOM 617 N N . ILE A 1 86 ? 9.693 -7.041 0.872 1.00 67.56 86 ILE A N 1
ATOM 618 C CA . ILE A 1 86 ? 10.768 -7.984 0.533 1.00 67.56 86 ILE A CA 1
ATOM 619 C C . ILE A 1 86 ? 11.524 -8.436 1.795 1.00 67.56 86 ILE A C 1
ATOM 621 O O . ILE A 1 86 ? 11.826 -9.612 1.968 1.00 67.56 86 ILE A O 1
ATOM 625 N N . ARG A 1 87 ? 11.869 -7.505 2.692 1.00 66.50 87 ARG A N 1
ATOM 626 C CA . ARG A 1 87 ? 12.711 -7.773 3.873 1.00 66.50 87 ARG A CA 1
ATOM 627 C C . ARG A 1 87 ? 11.998 -8.576 4.952 1.00 66.50 87 ARG A C 1
ATOM 629 O O . ARG A 1 87 ? 12.667 -9.307 5.677 1.00 66.50 87 ARG A O 1
ATOM 636 N N . GLU A 1 88 ? 10.687 -8.414 5.075 1.00 72.50 88 GLU A N 1
ATOM 637 C CA . GLU A 1 88 ? 9.864 -9.124 6.056 1.00 72.50 88 GLU A CA 1
ATOM 638 C C . GLU A 1 88 ? 9.210 -10.386 5.476 1.00 72.50 88 GLU A C 1
ATOM 640 O O . GLU A 1 88 ? 8.397 -11.006 6.148 1.00 72.50 88 GLU A O 1
ATOM 645 N N . ASN A 1 89 ? 9.606 -10.809 4.265 1.00 70.75 89 ASN A N 1
ATOM 646 C CA . ASN A 1 89 ? 9.040 -11.961 3.551 1.00 70.75 89 ASN A CA 1
ATOM 647 C C . ASN A 1 89 ? 7.517 -11.884 3.340 1.00 70.75 89 ASN A C 1
ATOM 649 O O . ASN A 1 89 ? 6.884 -12.914 3.138 1.00 70.75 89 ASN A O 1
ATOM 653 N N . LYS A 1 90 ? 6.942 -10.675 3.329 1.00 70.38 90 LYS A N 1
ATOM 654 C CA . LYS A 1 90 ? 5.520 -10.439 3.020 1.00 70.38 90 LYS A CA 1
ATOM 655 C C . LYS A 1 90 ? 5.208 -10.556 1.531 1.00 70.38 90 LYS A C 1
ATOM 657 O O . LYS A 1 90 ? 4.089 -10.313 1.108 1.00 70.38 90 LYS A O 1
ATOM 662 N N . ALA A 1 91 ? 6.223 -10.829 0.721 1.00 67.62 91 ALA A N 1
ATOM 663 C CA . ALA A 1 91 ? 6.069 -11.129 -0.681 1.00 67.62 91 ALA A CA 1
ATOM 664 C C . ALA A 1 91 ? 7.142 -12.105 -1.136 1.00 67.62 91 ALA A C 1
ATOM 666 O O . ALA A 1 91 ? 8.329 -11.945 -0.835 1.00 67.62 91 ALA A O 1
ATOM 667 N N . GLN A 1 92 ? 6.696 -13.111 -1.876 1.00 68.62 92 GLN A N 1
ATOM 668 C CA . GLN A 1 92 ? 7.510 -14.243 -2.300 1.00 68.62 92 GLN A CA 1
ATOM 669 C C . GLN A 1 92 ? 7.955 -14.106 -3.759 1.00 68.62 92 GLN A C 1
ATOM 671 O O . GLN A 1 92 ? 9.000 -14.637 -4.138 1.00 68.62 92 GLN A O 1
ATOM 676 N N . GLU A 1 93 ? 7.202 -13.363 -4.574 1.00 68.12 93 GLU A N 1
ATOM 677 C CA . GLU A 1 93 ? 7.510 -13.139 -5.984 1.00 68.12 93 GLU A CA 1
ATOM 678 C C . GLU A 1 93 ? 7.647 -11.645 -6.293 1.00 68.12 93 GLU A C 1
ATOM 680 O O . GLU A 1 93 ? 6.839 -10.819 -5.872 1.00 68.12 93 GLU A O 1
ATOM 685 N N . ILE A 1 94 ? 8.693 -11.281 -7.042 1.00 72.50 94 ILE A N 1
ATOM 686 C CA . ILE A 1 94 ? 8.971 -9.892 -7.426 1.00 72.50 94 ILE A CA 1
ATOM 687 C C . ILE A 1 94 ? 8.993 -9.803 -8.948 1.00 72.50 94 ILE A C 1
ATOM 689 O O . ILE A 1 94 ? 9.820 -10.434 -9.610 1.00 72.50 94 ILE A O 1
ATOM 693 N N . TYR A 1 95 ? 8.111 -8.975 -9.493 1.00 70.69 95 TYR A N 1
ATOM 694 C CA . TYR A 1 95 ? 8.006 -8.681 -10.913 1.00 70.69 95 TYR A CA 1
ATOM 695 C C . TYR A 1 95 ? 8.459 -7.243 -11.164 1.00 70.69 95 TYR A C 1
ATOM 697 O O . TYR A 1 95 ? 7.920 -6.294 -10.603 1.00 70.69 95 TYR A O 1
ATOM 705 N N . ILE A 1 96 ? 9.460 -7.070 -12.025 1.00 71.38 96 ILE A N 1
ATOM 706 C CA . ILE A 1 96 ? 9.991 -5.746 -12.370 1.00 71.38 96 ILE A CA 1
ATOM 707 C C . ILE A 1 96 ? 9.494 -5.377 -13.762 1.00 71.38 96 ILE A C 1
ATOM 709 O O . ILE A 1 96 ? 9.797 -6.068 -14.739 1.00 71.38 96 ILE A O 1
ATOM 713 N N . VAL A 1 97 ? 8.728 -4.292 -13.851 1.00 69.19 97 VAL A N 1
ATOM 714 C CA . VAL A 1 97 ? 8.187 -3.791 -15.116 1.00 69.19 97 VAL A CA 1
ATOM 715 C C . VAL A 1 97 ? 9.202 -2.839 -15.729 1.00 69.19 97 VAL A C 1
ATOM 717 O O . VAL A 1 97 ? 9.593 -1.862 -15.099 1.00 69.19 97 VAL A O 1
ATOM 720 N N . MET A 1 98 ? 9.642 -3.123 -16.958 1.00 65.56 98 MET A N 1
ATOM 721 C CA . MET A 1 98 ? 10.686 -2.344 -17.630 1.00 65.56 98 MET A CA 1
ATOM 722 C C . MET A 1 98 ? 10.265 -1.873 -19.021 1.00 65.56 98 MET A C 1
ATOM 724 O O . MET A 1 98 ? 9.505 -2.562 -19.707 1.00 65.56 98 MET A O 1
ATOM 728 N N . SER A 1 99 ? 10.787 -0.722 -19.456 1.00 64.62 99 SER A N 1
ATOM 729 C CA . SER A 1 99 ? 10.624 -0.214 -20.829 1.00 64.62 99 SER A CA 1
ATOM 730 C C . SER A 1 99 ? 11.969 -0.034 -21.538 1.00 64.62 99 SER A C 1
ATOM 732 O O . SER A 1 99 ? 13.026 -0.083 -20.918 1.00 64.62 99 SER A O 1
ATOM 734 N N . GLY A 1 100 ? 11.932 0.134 -22.864 1.00 55.03 100 GLY A N 1
ATOM 735 C CA . GLY A 1 100 ? 13.121 0.365 -23.694 1.00 55.03 100 GLY A CA 1
ATOM 736 C C . GLY A 1 100 ? 13.449 1.845 -23.934 1.00 55.03 100 GLY A C 1
ATOM 737 O O . GLY A 1 100 ? 14.110 2.153 -24.929 1.00 55.03 100 GLY A O 1
ATOM 738 N N . GLU A 1 101 ? 12.931 2.767 -23.118 1.00 50.81 101 GLU A N 1
ATOM 739 C CA . GLU A 1 101 ? 13.104 4.210 -23.316 1.00 50.81 101 GLU A CA 1
ATOM 740 C C . GLU A 1 101 ? 14.378 4.754 -22.641 1.00 50.81 101 GLU A C 1
ATOM 742 O O . GLU A 1 101 ? 14.481 4.836 -21.427 1.00 50.81 101 GLU A O 1
ATOM 747 N N . MET A 1 102 ? 15.314 5.253 -23.458 1.00 45.69 102 MET A N 1
ATOM 748 C CA . MET A 1 102 ? 16.644 5.800 -23.100 1.00 45.69 102 MET A CA 1
ATOM 749 C C . MET A 1 102 ? 16.689 6.992 -22.106 1.00 45.69 102 MET A C 1
ATOM 751 O O . MET A 1 102 ? 17.763 7.557 -21.894 1.00 45.69 102 MET A O 1
ATOM 755 N N . MET A 1 103 ? 15.565 7.432 -21.531 1.00 46.31 103 MET A N 1
ATOM 756 C CA . MET A 1 103 ? 15.499 8.583 -20.607 1.00 46.31 103 MET A CA 1
ATOM 757 C C . MET A 1 103 ? 15.832 8.220 -19.150 1.00 46.31 103 MET A C 1
ATOM 759 O O . MET A 1 103 ? 16.104 9.120 -18.359 1.00 46.31 103 MET A O 1
ATOM 763 N N . ALA A 1 104 ? 15.863 6.930 -18.808 1.00 46.47 104 ALA A N 1
ATOM 764 C CA . ALA A 1 104 ? 16.039 6.422 -17.446 1.00 46.47 104 ALA A CA 1
ATOM 765 C C . ALA A 1 104 ? 17.411 5.758 -17.202 1.00 46.47 104 ALA A C 1
ATOM 767 O O . ALA A 1 104 ? 17.632 5.129 -16.175 1.00 46.47 104 ALA A O 1
ATOM 768 N N . MET A 1 105 ? 18.399 6.005 -18.077 1.00 39.97 105 MET A N 1
ATOM 769 C CA . MET A 1 105 ? 19.791 5.562 -17.893 1.00 39.97 105 MET A CA 1
ATOM 770 C C . MET A 1 105 ? 20.543 6.355 -16.794 1.00 39.97 105 MET A C 1
ATOM 772 O O . MET A 1 105 ? 21.758 6.569 -16.888 1.00 39.97 105 MET A O 1
ATOM 776 N N . VAL A 1 106 ? 19.829 6.831 -15.770 1.00 38.62 106 VAL A N 1
ATOM 777 C CA . VAL A 1 106 ? 20.371 7.537 -14.611 1.00 38.62 106 VAL A CA 1
ATOM 778 C C . VAL A 1 106 ? 20.341 6.599 -13.409 1.00 38.62 106 VAL A C 1
ATOM 780 O O . VAL A 1 106 ? 19.313 6.303 -12.824 1.00 38.62 106 VAL A O 1
ATOM 783 N N . ASP A 1 107 ? 21.563 6.201 -13.082 1.00 37.62 107 ASP A N 1
ATOM 784 C CA . ASP A 1 107 ? 22.054 5.497 -11.908 1.00 37.62 107 ASP A CA 1
ATOM 785 C C . ASP A 1 107 ? 21.929 3.964 -11.851 1.00 37.62 107 ASP A C 1
ATOM 787 O O . ASP A 1 107 ? 21.035 3.354 -11.268 1.00 37.62 107 ASP A O 1
ATOM 791 N N . ARG A 1 108 ? 22.984 3.326 -12.376 1.00 39.72 108 ARG A N 1
ATOM 792 C CA . ARG A 1 108 ? 23.309 1.889 -12.296 1.00 39.72 108 ARG A CA 1
ATOM 793 C C . ARG A 1 108 ? 23.591 1.391 -10.860 1.00 39.72 108 ARG A C 1
ATOM 795 O O . ARG A 1 108 ? 24.274 0.378 -10.689 1.00 39.72 108 ARG A O 1
ATOM 802 N N . GLY A 1 109 ? 23.114 2.095 -9.838 1.00 39.78 109 GLY A N 1
ATOM 803 C CA . GLY A 1 109 ? 23.372 1.835 -8.423 1.00 39.78 109 GLY A CA 1
ATOM 804 C C . GLY A 1 109 ? 22.177 2.045 -7.488 1.00 39.78 109 GLY A C 1
ATOM 805 O O . GLY A 1 109 ? 22.190 1.443 -6.413 1.00 39.78 109 GLY A O 1
ATOM 806 N N . ASP A 1 110 ? 21.144 2.791 -7.900 1.00 39.62 110 ASP A N 1
ATOM 807 C CA . ASP A 1 110 ? 20.110 3.298 -6.979 1.00 39.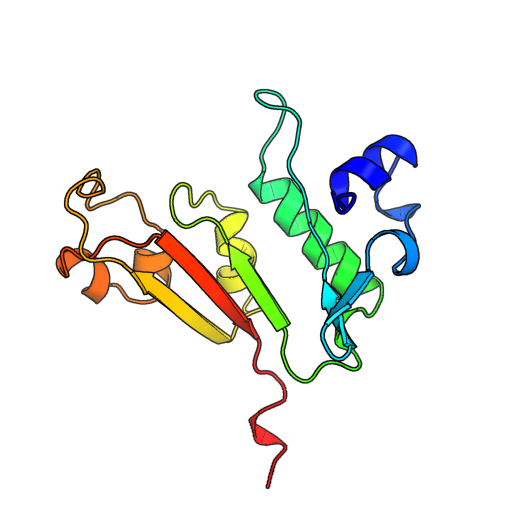62 110 ASP A CA 1
ATOM 808 C C . ASP A 1 110 ? 18.748 2.581 -7.057 1.00 39.62 110 ASP A C 1
ATOM 810 O O . ASP A 1 110 ? 17.952 2.683 -6.121 1.00 39.62 110 ASP A O 1
ATOM 814 N N . HIS A 1 111 ? 18.491 1.749 -8.076 1.00 48.19 111 HIS A N 1
ATOM 815 C CA . HIS A 1 111 ? 17.303 0.879 -8.112 1.00 48.19 111 HIS A CA 1
ATOM 816 C C . HIS A 1 111 ? 17.463 -0.314 -7.152 1.00 48.19 111 HIS A C 1
ATOM 818 O O . HIS A 1 111 ? 17.724 -1.459 -7.546 1.00 48.19 111 HIS A O 1
ATOM 824 N N . ALA A 1 112 ? 17.330 -0.057 -5.850 1.00 49.62 112 ALA A N 1
ATOM 825 C CA . ALA A 1 112 ? 17.549 -1.064 -4.815 1.00 49.62 112 ALA A CA 1
ATOM 826 C C . ALA A 1 112 ? 16.541 -2.229 -4.873 1.00 49.62 112 ALA A C 1
ATOM 828 O O . ALA A 1 112 ? 16.856 -3.304 -4.373 1.00 49.62 112 ALA A O 1
ATOM 829 N N . ALA A 1 113 ? 15.388 -2.065 -5.534 1.00 46.59 113 ALA A N 1
ATOM 830 C CA . ALA A 1 113 ? 14.407 -3.130 -5.756 1.00 46.59 113 ALA A CA 1
ATOM 831 C C . ALA A 1 113 ? 14.962 -4.215 -6.695 1.00 46.59 113 ALA A C 1
ATOM 833 O O . ALA A 1 113 ? 14.955 -5.393 -6.346 1.00 46.59 113 ALA A O 1
ATOM 834 N N . ALA A 1 114 ? 15.566 -3.823 -7.823 1.00 47.91 114 ALA A N 1
ATOM 835 C CA . ALA A 1 114 ? 16.260 -4.753 -8.716 1.00 47.91 114 ALA A CA 1
ATOM 836 C C . ALA A 1 114 ? 17.470 -5.400 -8.028 1.00 47.91 114 ALA A C 1
ATOM 838 O O . ALA A 1 114 ? 17.707 -6.597 -8.166 1.00 47.91 114 ALA A O 1
ATOM 839 N N . GLY A 1 115 ? 18.206 -4.622 -7.226 1.00 48.75 115 GLY A N 1
ATOM 840 C CA . GLY A 1 115 ? 19.332 -5.122 -6.439 1.00 48.75 115 GLY A CA 1
ATOM 841 C C . GLY A 1 115 ? 18.952 -6.089 -5.310 1.00 48.75 115 GLY A C 1
ATOM 842 O O . GLY A 1 115 ? 19.798 -6.908 -4.947 1.00 48.75 115 GLY A O 1
ATOM 843 N N . ALA A 1 116 ? 17.735 -5.985 -4.765 1.00 48.31 116 ALA A N 1
ATOM 844 C CA . ALA A 1 116 ? 17.175 -6.877 -3.749 1.00 48.31 116 ALA A CA 1
ATOM 845 C C . ALA A 1 116 ? 16.524 -8.131 -4.358 1.00 48.31 116 ALA A C 1
ATOM 847 O O . ALA A 1 116 ? 16.589 -9.189 -3.740 1.00 48.31 116 ALA A O 1
ATOM 848 N N . ALA A 1 117 ? 15.953 -8.024 -5.564 1.00 47.69 117 ALA A N 1
ATOM 849 C CA . ALA A 1 117 ? 15.301 -9.128 -6.269 1.00 47.69 117 ALA A CA 1
ATOM 850 C C . ALA A 1 117 ? 16.288 -10.047 -7.020 1.00 47.69 117 ALA A C 1
ATOM 852 O O . ALA A 1 117 ? 16.221 -11.263 -6.866 1.00 47.69 117 ALA A O 1
ATOM 853 N N . ASP A 1 118 ? 17.232 -9.501 -7.804 1.00 46.53 118 ASP A N 1
ATOM 854 C CA . ASP A 1 118 ? 18.292 -10.290 -8.460 1.00 46.53 118 ASP A CA 1
ATOM 855 C C . ASP A 1 118 ? 19.562 -9.443 -8.725 1.00 46.53 118 ASP A C 1
ATOM 857 O O . ASP A 1 118 ? 19.553 -8.519 -9.548 1.00 46.53 118 ASP A O 1
ATOM 861 N N . PRO A 1 119 ? 20.718 -9.788 -8.119 1.00 50.00 119 PRO A N 1
ATOM 862 C CA . PRO A 1 119 ? 21.988 -9.097 -8.347 1.00 50.00 119 PRO A CA 1
ATOM 863 C C . PRO A 1 119 ? 22.437 -9.007 -9.815 1.00 50.00 119 PRO A C 1
ATOM 865 O O . PRO A 1 119 ? 23.216 -8.112 -10.150 1.00 50.00 119 PRO A O 1
ATOM 868 N N . ARG A 1 120 ? 21.988 -9.910 -10.696 1.00 43.59 120 ARG A N 1
ATOM 869 C CA . ARG A 1 120 ? 22.334 -9.943 -12.131 1.00 43.59 120 ARG A CA 1
ATOM 870 C C . ARG A 1 120 ? 21.623 -8.863 -12.942 1.00 43.59 120 ARG A C 1
ATOM 872 O O . ARG A 1 120 ? 22.134 -8.451 -13.985 1.00 43.59 120 ARG A O 1
ATOM 879 N N . LEU A 1 121 ? 20.490 -8.355 -12.459 1.00 46.50 121 LEU A N 1
ATOM 880 C CA . LEU A 1 121 ? 19.762 -7.265 -13.115 1.00 46.50 121 LEU A CA 1
ATOM 881 C C . LEU A 1 121 ? 20.510 -5.929 -13.024 1.00 46.50 121 LEU A C 1
ATOM 883 O O . LEU A 1 121 ? 20.325 -5.071 -13.883 1.00 46.50 121 LEU A O 1
ATOM 887 N N . ARG A 1 122 ? 21.474 -5.803 -12.098 1.00 46.44 122 ARG A N 1
ATOM 888 C CA . ARG A 1 122 ? 22.384 -4.644 -11.994 1.00 46.44 122 ARG A CA 1
ATOM 889 C C . ARG A 1 122 ? 23.150 -4.348 -13.288 1.00 46.44 122 ARG A C 1
ATOM 891 O O . ARG A 1 122 ? 23.594 -3.225 -13.498 1.00 46.44 122 ARG A O 1
ATOM 898 N N . THR A 1 123 ? 23.342 -5.355 -14.142 1.00 41.44 123 THR A N 1
ATOM 899 C CA . THR A 1 123 ? 24.135 -5.245 -15.378 1.00 41.44 123 THR A CA 1
ATOM 900 C C . THR A 1 123 ? 23.308 -5.201 -16.660 1.00 41.44 123 THR A C 1
ATOM 902 O O . THR A 1 123 ? 23.888 -5.041 -17.731 1.00 41.44 123 THR A O 1
ATOM 905 N N . ALA A 1 124 ? 21.981 -5.348 -16.582 1.00 43.72 124 ALA A N 1
ATOM 906 C CA . ALA A 1 124 ? 21.156 -5.577 -17.767 1.00 43.72 124 ALA A CA 1
ATOM 907 C C . ALA A 1 124 ? 20.882 -4.312 -18.605 1.00 43.72 124 ALA A C 1
ATOM 909 O O . ALA A 1 124 ? 20.512 -4.445 -19.765 1.00 43.72 124 ALA A O 1
ATOM 910 N N . GLY A 1 125 ? 21.118 -3.105 -18.074 1.00 42.97 125 GLY A N 1
ATOM 911 C CA . GLY A 1 125 ? 20.848 -1.856 -18.804 1.00 42.97 125 GLY A CA 1
ATOM 912 C C . GLY A 1 125 ? 19.373 -1.711 -19.191 1.00 42.97 125 GLY A C 1
ATOM 913 O O . GLY A 1 125 ? 19.077 -1.242 -20.285 1.00 42.97 125 GLY A O 1
ATOM 914 N N . LEU A 1 126 ? 18.485 -2.205 -18.326 1.00 42.03 126 LEU A N 1
ATOM 915 C CA . LEU A 1 126 ? 17.039 -2.175 -18.488 1.00 42.03 126 LEU A CA 1
ATOM 916 C C . LEU A 1 126 ? 16.465 -1.247 -17.414 1.00 42.03 126 LEU A C 1
ATOM 918 O O . LEU A 1 126 ? 16.904 -1.309 -16.263 1.00 42.03 126 LEU A O 1
ATOM 922 N N . ASP A 1 127 ? 15.518 -0.402 -17.808 1.00 53.00 127 ASP A N 1
ATOM 923 C CA . ASP A 1 127 ? 14.975 0.666 -16.970 1.00 53.00 127 ASP A CA 1
ATOM 924 C C . ASP A 1 127 ? 13.685 0.194 -16.289 1.00 53.00 127 ASP A C 1
ATOM 926 O O . ASP A 1 127 ? 12.731 -0.169 -16.982 1.00 53.00 127 ASP A O 1
ATOM 930 N N . ALA A 1 128 ? 13.647 0.175 -14.952 1.00 49.78 128 ALA A N 1
ATOM 931 C CA . ALA A 1 128 ? 12.470 -0.229 -14.184 1.00 49.78 128 ALA A CA 1
ATOM 932 C C . ALA A 1 128 ? 11.519 0.953 -13.987 1.00 49.78 128 ALA A C 1
ATOM 934 O O . ALA A 1 128 ? 11.896 1.946 -13.381 1.00 49.78 128 ALA A O 1
ATOM 935 N N . LEU A 1 129 ? 10.295 0.825 -14.502 1.00 52.06 129 LEU A N 1
ATOM 936 C CA . LEU A 1 129 ? 9.219 1.792 -14.285 1.00 52.06 129 LEU A CA 1
ATOM 937 C C . LEU A 1 129 ? 8.606 1.622 -12.897 1.00 52.06 129 LEU A C 1
ATOM 939 O O . LEU A 1 129 ? 8.470 2.604 -12.187 1.00 52.06 129 LEU A O 1
ATOM 943 N N . ASP A 1 130 ? 8.310 0.381 -12.507 1.00 54.91 130 ASP A N 1
ATOM 944 C CA . ASP A 1 130 ? 7.738 0.034 -11.204 1.00 54.91 130 ASP A CA 1
ATOM 945 C C . ASP A 1 130 ? 8.142 -1.391 -10.799 1.00 54.91 130 ASP A C 1
ATOM 947 O O . ASP A 1 130 ? 8.457 -2.244 -11.647 1.00 54.91 130 ASP A O 1
ATOM 951 N N . ALA A 1 131 ? 8.134 -1.657 -9.491 1.00 57.16 131 ALA A N 1
ATOM 952 C CA . ALA A 1 131 ? 8.294 -2.996 -8.938 1.00 57.16 131 ALA A CA 1
ATOM 953 C C . ALA A 1 131 ? 6.947 -3.479 -8.390 1.00 57.16 131 ALA A C 1
ATOM 955 O O . ALA A 1 131 ? 6.464 -2.989 -7.371 1.00 57.16 131 ALA A O 1
ATOM 956 N N . LEU A 1 132 ? 6.367 -4.480 -9.051 1.00 56.88 132 LEU A N 1
ATOM 957 C CA . LEU A 1 132 ? 5.201 -5.186 -8.543 1.00 56.88 132 LEU A CA 1
ATOM 958 C C . LEU A 1 132 ? 5.683 -6.331 -7.656 1.00 56.88 132 LEU A C 1
ATOM 960 O O . LEU A 1 132 ? 6.401 -7.231 -8.097 1.00 56.88 132 LEU A O 1
ATOM 964 N N . VAL A 1 133 ? 5.290 -6.296 -6.396 1.00 62.88 133 VAL A N 1
ATOM 965 C CA . VAL A 1 133 ? 5.697 -7.275 -5.396 1.00 62.88 133 VAL A CA 1
ATOM 966 C C . VAL A 1 133 ? 4.460 -8.075 -4.993 1.00 62.88 133 VAL A C 1
ATOM 968 O O . VAL A 1 133 ? 3.424 -7.497 -4.684 1.00 62.88 133 VAL A O 1
ATOM 971 N N . ALA A 1 134 ? 4.539 -9.398 -5.062 1.00 58.69 134 ALA A N 1
ATOM 972 C CA . ALA A 1 134 ? 3.398 -10.297 -4.986 1.00 58.69 134 ALA A CA 1
ATOM 973 C C . ALA A 1 134 ? 3.560 -11.309 -3.852 1.00 58.69 134 ALA A C 1
ATOM 975 O O . ALA A 1 134 ? 4.600 -11.973 -3.757 1.00 58.69 134 ALA A O 1
ATOM 976 N N . ASP A 1 135 ? 2.530 -11.453 -3.020 1.00 58.19 135 ASP A N 1
ATOM 977 C CA . ASP A 1 135 ? 2.473 -12.537 -2.044 1.00 58.19 135 ASP A CA 1
ATOM 978 C C . ASP A 1 135 ? 1.643 -13.713 -2.555 1.00 58.19 135 ASP A C 1
ATOM 980 O O . ASP A 1 135 ? 0.569 -13.538 -3.136 1.00 58.19 135 ASP A O 1
ATOM 984 N N . LEU A 1 136 ? 2.183 -14.914 -2.362 1.00 51.16 136 LEU A N 1
ATOM 985 C CA . LEU A 1 136 ? 1.735 -16.149 -3.000 1.00 51.16 136 LEU A CA 1
ATOM 986 C C . LEU A 1 136 ? 1.446 -17.262 -1.985 1.00 51.16 136 LEU A C 1
ATOM 988 O O . LEU A 1 136 ? 1.541 -18.442 -2.332 1.00 51.16 136 LEU A O 1
ATOM 992 N N . GLU A 1 137 ? 1.092 -16.924 -0.741 1.00 48.44 137 GLU A N 1
ATOM 993 C CA . GLU A 1 137 ? 0.912 -17.921 0.327 1.00 48.44 137 GLU A CA 1
ATOM 994 C C . GLU A 1 137 ? -0.114 -19.031 -0.001 1.00 48.44 137 GLU A C 1
ATOM 996 O O . GLU A 1 137 ? -0.025 -20.114 0.573 1.00 48.44 137 GLU A O 1
ATOM 1001 N N . ASN A 1 138 ? -1.005 -18.857 -0.992 1.00 42.91 138 ASN A N 1
ATOM 1002 C CA . ASN A 1 138 ? -2.035 -19.851 -1.338 1.00 42.91 138 ASN A CA 1
ATOM 1003 C C . ASN A 1 138 ? -1.922 -20.555 -2.705 1.00 42.91 138 ASN A C 1
ATOM 1005 O O . ASN A 1 138 ? -2.752 -21.412 -3.022 1.00 42.91 138 ASN A O 1
ATOM 1009 N N . VAL A 1 139 ? -0.896 -20.304 -3.524 1.00 42.12 139 VAL A N 1
ATOM 1010 C CA . VAL A 1 139 ? -0.848 -20.894 -4.886 1.00 42.12 139 VAL A CA 1
ATOM 1011 C C . VAL A 1 139 ? -0.556 -22.401 -4.901 1.00 42.12 139 VAL A C 1
ATOM 1013 O O . VAL A 1 139 ? -0.901 -23.087 -5.862 1.00 42.12 139 VAL A O 1
ATOM 1016 N N . LEU A 1 140 ? -0.017 -22.969 -3.819 1.00 36.09 140 LEU A N 1
ATOM 1017 C CA . LEU A 1 140 ? 0.220 -24.417 -3.719 1.00 36.09 140 LEU A CA 1
ATOM 1018 C C . LEU A 1 140 ? -0.989 -25.225 -3.202 1.00 36.09 140 LEU A C 1
ATOM 1020 O O . LEU A 1 140 ? -0.880 -26.441 -3.056 1.00 36.09 140 LEU A O 1
ATOM 1024 N N . GLY A 1 141 ? -2.142 -24.585 -2.968 1.00 33.53 141 GLY A N 1
ATOM 1025 C CA . GLY A 1 141 ? -3.392 -25.242 -2.559 1.00 33.53 141 GLY A CA 1
ATOM 1026 C C . GLY A 1 141 ? -4.330 -25.657 -3.701 1.00 33.53 141 GLY A C 1
ATOM 1027 O O . GLY A 1 141 ? -5.335 -26.316 -3.444 1.00 33.53 141 GLY A O 1
ATOM 1028 N N . LEU A 1 142 ? -4.024 -25.306 -4.955 1.00 34.41 142 LEU A N 1
ATOM 1029 C CA . LEU A 1 142 ? -4.773 -25.767 -6.130 1.00 34.41 142 LEU A CA 1
ATOM 1030 C C . LEU A 1 142 ? -4.119 -27.027 -6.726 1.00 34.41 142 LEU A C 1
ATOM 1032 O O . LEU A 1 142 ? -3.436 -26.970 -7.751 1.00 34.41 142 LEU A O 1
ATOM 1036 N N . GLN A 1 143 ? -4.349 -28.173 -6.076 1.00 34.25 143 GLN A N 1
ATOM 1037 C CA . GLN A 1 143 ? -4.312 -29.505 -6.698 1.00 34.25 143 GLN A CA 1
ATOM 1038 C C . GLN A 1 143 ? -5.649 -30.217 -6.509 1.00 34.25 143 GLN A C 1
ATOM 1040 O O . GLN A 1 143 ? -6.178 -30.190 -5.377 1.00 34.25 143 GLN A O 1
#

Foldseek 3Di:
DQDALVRVCVVLVHSVSDAPVNAWDQDPPRDTDGHLDADDPPPDDRLVSLVSVVVSCVVNCVPVPDQKDKDWAAQQADDPSSCCCVVVVVFDDKDFDWDPDPPQLPDLPGRVSCVSHDVVVSPVSTHTRIMITMHRPRPVVPD

Sequence (143 aa):
AQDTVLHLAAEAGSVEDLELEDVLKIGYKGIKCVESGGPEPGVGCAGRGVITSINFLEENGAYDDVDYVSYDVLGDVVCGGFAMPIRENKAQEIYIVMSGEMMAMVDRGDHAAAGAADPRLRTAGLDALDALVADLENVLGLQ

Organism: NCBI:txid1647319